Protein AF-A0A0D7DY41-F1 (afdb_monomer_lite)

Secondary structure (DSSP, 8-state):
--------------------------HHHHHHHHHHHHHHHHHHHHHTT-HHHHHHHHHHHHHHHHHHS------HHHHHHHHHHHHHHHHHHHHHHHHHHT-HHHHHHHHHHHHHHHHHHHHHHT-

InterPro domains:
  IPR009468 Protein of unknown function DUF1090 [PF06476] (16-122)

Organism: Stutzerimonas stutzeri (NCBI:txid316)

Sequence (127 aa):
MSLRHWPIALLIGATAISPLASAAPNADSQCHDQRQALREQLQQARLQGDKLRQTQLDSELQGLTEQCQGVIALHPHQVEYDHTNRQVERRETLLREALGTGDAQLIELRRNQLAKSREKLESLRRQ

Radius of gyration: 31.59 Å; chains: 1; bounding box: 77×42×98 Å

Foldseek 3Di:
DDDDDDDDDDDDPDDPPDPPPPDDDCLLVVLVVVLVVLVVVLVVCVVVVPPVSNVVSVVVSVVSCCVSVPPPPQDVLNVVLVVLVVVLVVLVVQLVVVVVVVPPVSNVVSVVVNVVSVVVNVVSVVD

pLDDT: mean 77.06, std 17.72, range [39.94, 98.12]

Structure (mmCIF, N/CA/C/O backbone):
data_AF-A0A0D7DY41-F1
#
_entry.id   AF-A0A0D7DY41-F1
#
loop_
_atom_site.group_PDB
_atom_site.id
_atom_site.type_symbol
_atom_site.label_atom_id
_atom_site.label_alt_id
_atom_site.label_comp_id
_atom_site.label_asym_id
_atom_site.label_entity_id
_atom_site.label_seq_id
_atom_site.pdbx_PDB_ins_code
_atom_site.Cartn_x
_atom_site.Cartn_y
_atom_site.Cartn_z
_atom_site.occupancy
_atom_site.B_iso_or_equiv
_atom_site.auth_seq_id
_atom_site.auth_comp_id
_atom_site.auth_asym_id
_atom_site.auth_atom_id
_atom_site.pdbx_PDB_model_num
ATOM 1 N N . MET A 1 1 ? 60.345 -23.094 -77.302 1.00 39.94 1 MET A N 1
ATOM 2 C CA . MET A 1 1 ? 60.583 -22.753 -75.883 1.00 39.94 1 MET A CA 1
ATOM 3 C C . MET A 1 1 ? 59.508 -23.436 -75.058 1.00 39.94 1 MET A C 1
ATOM 5 O O . MET A 1 1 ? 58.337 -23.187 -75.297 1.00 39.94 1 MET A O 1
ATOM 9 N N . SER A 1 2 ? 59.909 -24.371 -74.197 1.00 46.25 2 SER A N 1
ATOM 10 C CA . SER A 1 2 ? 59.027 -25.165 -73.336 1.00 46.25 2 SER A CA 1
ATOM 11 C C . SER A 1 2 ? 59.106 -24.627 -71.908 1.00 46.25 2 SER A C 1
ATOM 13 O O . SER A 1 2 ? 60.188 -24.624 -71.326 1.00 46.25 2 SER A O 1
ATOM 15 N N . LEU A 1 3 ? 57.976 -24.179 -71.365 1.00 49.28 3 LEU A N 1
ATOM 16 C CA . LEU A 1 3 ? 57.691 -23.998 -69.938 1.00 49.28 3 LEU A CA 1
ATOM 17 C C . LEU A 1 3 ? 56.204 -24.399 -69.809 1.00 49.28 3 LEU A C 1
ATOM 19 O O . LEU A 1 3 ? 55.367 -23.794 -70.468 1.00 49.28 3 LEU A O 1
ATOM 23 N N . ARG A 1 4 ? 55.821 -25.553 -69.227 1.00 50.88 4 ARG A N 1
ATOM 24 C CA . ARG A 1 4 ? 55.686 -25.844 -67.775 1.00 50.88 4 ARG A CA 1
ATOM 25 C C . ARG A 1 4 ? 55.018 -24.611 -67.095 1.00 50.88 4 ARG A C 1
ATOM 27 O O . ARG A 1 4 ? 55.503 -23.514 -67.287 1.00 50.88 4 ARG A O 1
ATOM 34 N N . HIS A 1 5 ? 53.886 -24.634 -66.381 1.00 51.84 5 HIS A N 1
ATOM 35 C CA . HIS A 1 5 ? 53.508 -25.409 -65.195 1.00 51.84 5 HIS A CA 1
ATOM 36 C C . HIS A 1 5 ? 51.991 -25.230 -64.9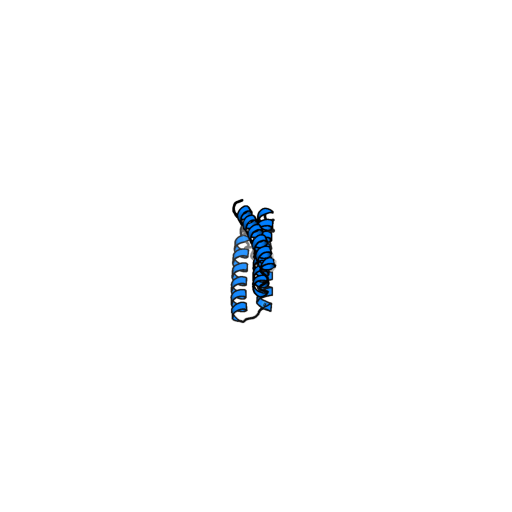07 1.00 51.84 5 HIS A C 1
ATOM 38 O O . HIS A 1 5 ? 51.464 -24.135 -65.056 1.00 51.84 5 HIS A O 1
ATOM 44 N N . TRP A 1 6 ? 51.358 -26.327 -64.482 1.00 44.34 6 TRP A N 1
ATOM 45 C CA . TRP A 1 6 ? 50.194 -26.541 -63.596 1.00 44.34 6 TRP A CA 1
ATOM 46 C C . TRP A 1 6 ? 49.192 -25.399 -63.234 1.00 44.34 6 TRP A C 1
ATOM 48 O O . TRP A 1 6 ? 49.612 -24.347 -62.755 1.00 44.34 6 TRP A O 1
ATOM 58 N N . PRO A 1 7 ? 47.860 -25.657 -63.300 1.00 55.28 7 PRO A N 1
ATOM 59 C CA . PRO A 1 7 ? 46.800 -24.766 -62.803 1.00 55.28 7 PRO A CA 1
ATOM 60 C C . PRO A 1 7 ? 46.787 -24.611 -61.271 1.00 55.28 7 PRO A C 1
ATOM 62 O O . PRO A 1 7 ? 46.585 -25.579 -60.539 1.00 55.28 7 PRO A O 1
ATOM 65 N N . ILE A 1 8 ? 46.921 -23.375 -60.788 1.00 58.03 8 ILE A N 1
ATOM 66 C CA . ILE A 1 8 ? 46.663 -23.018 -59.389 1.00 58.03 8 ILE A CA 1
ATOM 67 C C . ILE A 1 8 ? 45.251 -22.444 -59.301 1.00 58.03 8 ILE A C 1
ATOM 69 O O . ILE A 1 8 ? 44.941 -21.394 -59.861 1.00 58.03 8 ILE A O 1
ATOM 73 N N . ALA A 1 9 ? 44.400 -23.181 -58.596 1.00 54.50 9 ALA A N 1
ATOM 74 C CA . ALA A 1 9 ? 43.118 -22.730 -58.095 1.00 54.50 9 ALA A CA 1
ATOM 75 C C . ALA A 1 9 ? 43.300 -21.518 -57.169 1.00 54.50 9 ALA A C 1
ATOM 77 O O . ALA A 1 9 ? 44.116 -21.578 -56.252 1.00 54.50 9 ALA A O 1
ATOM 78 N N . LEU A 1 10 ? 42.495 -20.464 -57.335 1.00 50.72 10 LEU A N 1
ATOM 79 C CA . LEU A 1 10 ? 42.223 -19.555 -56.224 1.00 50.72 10 LEU A CA 1
ATOM 80 C C . LEU A 1 10 ? 40.867 -18.842 -56.367 1.00 50.72 10 LEU A C 1
ATOM 82 O O . LEU A 1 10 ? 40.708 -17.897 -57.128 1.00 50.72 10 LEU A O 1
ATOM 86 N N . LEU A 1 11 ? 39.918 -19.360 -55.587 1.00 52.50 11 LEU A N 1
ATOM 87 C CA . LEU A 1 11 ? 38.954 -18.641 -54.751 1.00 52.50 11 LEU A CA 1
ATOM 88 C C . LEU A 1 11 ? 38.035 -17.571 -55.375 1.00 52.50 11 LEU A C 1
ATOM 90 O O . LEU A 1 11 ? 38.373 -16.410 -55.577 1.00 52.50 11 LEU A O 1
ATOM 94 N N . ILE A 1 12 ? 36.786 -18.022 -55.497 1.00 53.09 12 ILE A N 1
ATOM 95 C CA . ILE A 1 12 ? 35.508 -17.313 -55.399 1.00 53.09 12 ILE A CA 1
ATOM 96 C C . ILE A 1 12 ? 35.595 -16.129 -54.417 1.00 53.09 12 ILE A C 1
ATOM 98 O O . ILE A 1 12 ? 35.672 -16.320 -53.205 1.00 53.09 12 ILE A O 1
ATOM 102 N N . GLY A 1 13 ? 35.525 -14.909 -54.947 1.00 45.59 13 GLY A N 1
ATOM 103 C CA . GLY A 1 13 ? 35.331 -13.673 -54.190 1.00 45.59 13 GLY A CA 1
ATOM 104 C C . GLY A 1 13 ? 33.950 -13.093 -54.474 1.00 45.59 13 GLY A C 1
ATOM 105 O O . GLY A 1 13 ? 33.835 -12.063 -55.129 1.00 45.59 13 GLY A O 1
ATOM 106 N N . ALA A 1 14 ? 32.899 -13.784 -54.035 1.00 53.28 14 ALA A N 1
ATOM 107 C CA 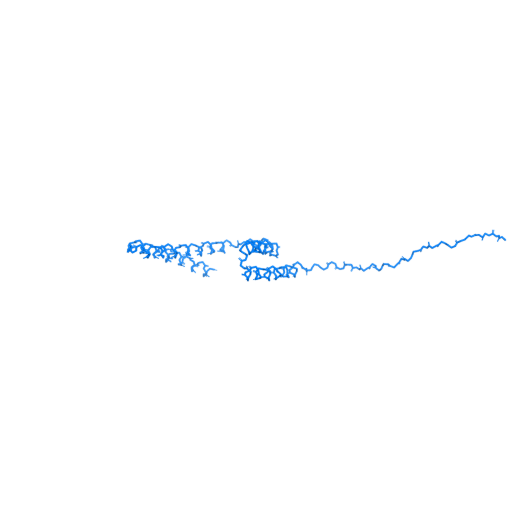. ALA A 1 14 ? 31.540 -13.260 -54.028 1.00 53.28 14 ALA A CA 1
ATOM 108 C C . ALA A 1 14 ? 31.126 -13.007 -52.579 1.00 53.28 14 ALA A C 1
ATOM 110 O O . ALA A 1 14 ? 30.582 -13.886 -51.918 1.00 53.28 14 ALA A O 1
ATOM 111 N N . THR A 1 15 ? 31.367 -11.796 -52.088 1.00 47.50 15 THR A N 1
ATOM 112 C CA . THR A 1 15 ? 30.618 -11.264 -50.951 1.00 47.50 15 THR A CA 1
ATOM 113 C C . THR A 1 15 ? 30.187 -9.848 -51.288 1.00 47.50 15 THR A C 1
ATOM 115 O O . THR A 1 15 ? 30.965 -8.898 -51.313 1.00 47.50 15 THR A O 1
ATOM 118 N N . ALA A 1 16 ? 28.901 -9.736 -51.612 1.00 45.59 16 ALA A N 1
ATOM 119 C CA . ALA A 1 16 ? 28.195 -8.477 -51.674 1.00 45.59 16 ALA A CA 1
ATOM 120 C C . ALA A 1 16 ? 28.359 -7.765 -50.326 1.00 45.59 16 ALA A C 1
ATOM 122 O O . ALA A 1 16 ? 27.885 -8.249 -49.297 1.00 45.59 16 ALA A O 1
ATOM 123 N N . ILE A 1 17 ? 29.029 -6.616 -50.333 1.00 52.72 17 ILE A N 1
ATOM 124 C CA . ILE A 1 17 ? 29.005 -5.680 -49.213 1.00 52.72 17 ILE A CA 1
ATOM 125 C C . ILE A 1 17 ? 27.601 -5.071 -49.224 1.00 52.72 17 ILE A C 1
ATOM 127 O O . ILE A 1 17 ? 27.339 -4.063 -49.875 1.00 52.72 17 ILE A O 1
ATOM 131 N N . SER A 1 18 ? 26.666 -5.755 -48.568 1.00 50.59 18 SER A N 1
ATOM 132 C CA . SER A 1 18 ? 25.373 -5.173 -48.226 1.00 50.59 18 SER A CA 1
ATOM 133 C C . SER A 1 18 ? 25.638 -4.084 -47.187 1.00 50.59 18 SER A C 1
ATOM 135 O O . SER A 1 18 ? 26.286 -4.377 -46.177 1.00 50.59 18 SER A O 1
ATOM 137 N N . PRO A 1 19 ? 25.178 -2.838 -47.383 1.00 44.81 19 PRO A N 1
ATOM 138 C CA . PRO A 1 19 ? 25.226 -1.856 -46.320 1.00 44.81 19 PRO A CA 1
ATOM 139 C C . PRO A 1 19 ? 24.254 -2.334 -45.240 1.00 44.81 19 PRO A C 1
ATOM 141 O O . PRO A 1 19 ? 23.040 -2.342 -45.440 1.00 44.81 19 PRO A O 1
ATOM 144 N N . LEU A 1 20 ? 24.787 -2.781 -44.102 1.00 43.84 20 LEU A N 1
ATOM 145 C CA . LEU A 1 20 ? 24.000 -2.951 -42.889 1.00 43.84 20 LEU A CA 1
ATOM 146 C C . LEU A 1 20 ? 23.538 -1.556 -42.470 1.00 43.84 20 LEU A C 1
ATOM 148 O O . LEU A 1 20 ? 24.246 -0.807 -41.801 1.00 43.84 20 LEU A O 1
ATOM 152 N N . ALA A 1 21 ? 22.346 -1.200 -42.938 1.00 43.12 21 ALA A N 1
ATOM 153 C CA . ALA A 1 21 ? 21.541 -0.151 -42.361 1.00 43.12 21 ALA A CA 1
ATOM 154 C C . ALA A 1 21 ? 21.260 -0.547 -40.907 1.00 43.12 21 ALA A C 1
ATOM 156 O O . ALA A 1 21 ? 20.382 -1.360 -40.623 1.00 43.12 21 ALA A O 1
ATOM 157 N N . SER A 1 22 ? 22.041 0.006 -39.983 1.00 41.81 22 SER A N 1
ATOM 158 C CA . SER A 1 22 ? 21.764 -0.048 -38.552 1.00 41.81 22 SER A CA 1
ATOM 159 C C . SER A 1 22 ? 20.550 0.829 -38.251 1.00 41.81 22 SER A C 1
ATOM 161 O O . SER A 1 22 ? 20.674 1.967 -37.805 1.00 41.81 22 SER A O 1
ATOM 163 N N . ALA A 1 23 ? 19.363 0.300 -38.533 1.00 43.12 23 ALA A N 1
ATOM 164 C CA . ALA A 1 23 ? 18.116 0.798 -37.985 1.00 43.12 23 ALA A CA 1
ATOM 165 C C . ALA A 1 23 ? 17.971 0.240 -36.560 1.00 43.12 23 ALA A C 1
ATOM 167 O O . ALA A 1 23 ? 17.656 -0.932 -36.371 1.00 43.12 23 ALA A O 1
ATOM 168 N N . ALA A 1 24 ? 18.217 1.069 -35.546 1.00 52.09 24 ALA A N 1
ATOM 169 C CA . ALA A 1 24 ? 17.651 0.839 -34.219 1.00 52.09 24 ALA A CA 1
ATOM 170 C C . ALA A 1 24 ? 16.148 1.153 -34.312 1.00 52.09 24 ALA A C 1
ATOM 172 O O . ALA A 1 24 ? 15.807 2.309 -34.572 1.00 52.09 24 ALA A O 1
ATOM 173 N N . PRO A 1 25 ? 15.264 0.134 -34.263 1.00 45.88 25 PRO A N 1
ATOM 174 C CA . PRO A 1 25 ? 14.344 0.014 -33.123 1.00 45.88 25 PRO A CA 1
ATOM 175 C C . PRO A 1 25 ? 13.828 -1.434 -32.919 1.00 45.88 25 PRO A C 1
ATOM 177 O O . PRO A 1 25 ? 12.845 -1.820 -33.537 1.00 45.88 25 PRO A O 1
ATOM 180 N N . ASN A 1 26 ? 14.446 -2.258 -32.060 1.00 48.16 26 ASN A N 1
ATOM 181 C CA . ASN A 1 26 ? 13.925 -3.620 -31.788 1.00 48.16 26 ASN A CA 1
ATOM 182 C C . ASN A 1 26 ? 13.828 -3.996 -30.297 1.00 48.16 26 ASN A C 1
ATOM 184 O O . ASN A 1 26 ? 13.303 -5.066 -29.984 1.00 48.16 26 ASN A O 1
ATOM 188 N N . ALA A 1 27 ? 14.294 -3.145 -29.375 1.00 53.75 27 ALA A N 1
ATOM 189 C CA . ALA A 1 27 ? 14.299 -3.455 -27.942 1.00 53.75 27 ALA A CA 1
ATOM 190 C C . ALA A 1 27 ? 12.877 -3.670 -27.386 1.00 53.75 27 ALA A C 1
ATOM 192 O O . ALA A 1 27 ? 12.632 -4.656 -26.697 1.00 53.75 27 ALA A O 1
ATOM 193 N N . ASP A 1 28 ? 11.915 -2.828 -27.776 1.00 57.41 28 ASP A N 1
ATOM 194 C CA . ASP A 1 28 ? 10.524 -2.931 -27.313 1.00 57.41 28 ASP A CA 1
ATOM 195 C C . ASP A 1 28 ? 9.823 -4.221 -27.771 1.00 57.41 28 ASP A C 1
ATOM 197 O O . ASP A 1 28 ? 9.061 -4.823 -27.012 1.00 57.41 28 ASP A O 1
ATOM 201 N N . SER A 1 29 ? 10.107 -4.684 -28.995 1.00 61.12 29 SER A N 1
ATOM 202 C CA . SER A 1 29 ? 9.508 -5.911 -29.543 1.00 61.12 29 SER A CA 1
ATOM 203 C C . SER A 1 29 ? 10.002 -7.175 -28.831 1.00 61.12 29 SER A C 1
ATOM 205 O O . SER A 1 29 ? 9.195 -7.993 -28.395 1.00 61.12 29 SER A O 1
ATOM 207 N N . GLN A 1 30 ? 11.315 -7.288 -28.594 1.00 67.25 30 GLN A N 1
ATOM 208 C CA . GLN A 1 30 ? 11.899 -8.424 -27.868 1.00 67.25 30 GLN A CA 1
ATOM 209 C C . GLN A 1 30 ? 11.423 -8.479 -26.415 1.00 67.25 30 GLN A C 1
ATOM 211 O O . GLN A 1 30 ? 11.145 -9.551 -25.879 1.00 67.25 30 GLN A O 1
ATOM 216 N N . CYS A 1 31 ? 11.274 -7.313 -25.795 1.00 75.00 31 CYS A N 1
ATOM 217 C CA . CYS A 1 31 ? 10.738 -7.170 -24.455 1.00 75.00 31 CYS A CA 1
ATOM 218 C C . CYS A 1 31 ? 9.274 -7.590 -24.337 1.00 75.00 31 CYS A C 1
ATOM 220 O O . CYS A 1 31 ? 8.878 -8.236 -23.363 1.00 75.00 31 CYS A O 1
ATOM 222 N N . HIS A 1 32 ? 8.452 -7.245 -25.326 1.00 73.62 32 HIS A N 1
ATOM 223 C CA . HIS A 1 32 ? 7.066 -7.681 -25.361 1.00 73.62 32 HIS A CA 1
ATOM 224 C C . HIS A 1 32 ? 6.964 -9.211 -25.452 1.00 73.62 32 HIS A C 1
ATOM 226 O O . HIS A 1 32 ? 6.247 -9.818 -24.651 1.00 73.62 32 HIS A O 1
ATOM 232 N N . ASP A 1 33 ? 7.721 -9.826 -26.360 1.00 77.25 33 ASP A N 1
ATOM 233 C CA . ASP A 1 33 ? 7.677 -11.271 -26.601 1.00 77.25 33 ASP A CA 1
ATOM 234 C C . ASP A 1 33 ? 8.198 -12.075 -25.402 1.00 77.25 33 ASP A C 1
ATOM 236 O O . ASP A 1 33 ? 7.567 -13.047 -24.981 1.00 77.25 33 ASP A O 1
ATOM 240 N N . GLN A 1 34 ? 9.285 -11.626 -24.764 1.00 78.69 34 GLN A N 1
ATOM 241 C CA . GLN A 1 34 ? 9.808 -12.264 -23.550 1.00 78.69 34 GLN A CA 1
ATOM 242 C C . GLN A 1 34 ? 8.808 -12.191 -22.387 1.00 78.69 34 GLN A C 1
ATOM 244 O O . GLN A 1 34 ? 8.567 -13.195 -21.715 1.00 78.69 34 GLN A O 1
ATOM 249 N N . ARG A 1 35 ? 8.140 -11.048 -22.173 1.00 80.50 35 ARG A N 1
ATOM 250 C CA . ARG A 1 35 ? 7.097 -10.941 -21.134 1.00 80.50 35 ARG A CA 1
ATOM 251 C C . ARG A 1 35 ? 5.911 -11.863 -21.392 1.00 80.50 35 ARG A C 1
ATOM 253 O O . ARG A 1 35 ? 5.346 -12.387 -20.434 1.00 80.50 35 ARG A O 1
ATOM 260 N N . GLN A 1 36 ? 5.494 -12.017 -22.648 1.00 77.81 36 GLN A N 1
ATOM 261 C CA . GLN A 1 36 ? 4.399 -12.926 -22.994 1.00 77.81 36 GLN A CA 1
ATOM 262 C C . GLN A 1 36 ? 4.785 -14.374 -22.678 1.00 77.81 36 GLN A C 1
ATOM 264 O O . GLN A 1 36 ? 4.051 -15.048 -21.956 1.00 77.81 36 GLN A O 1
ATOM 269 N N . ALA A 1 37 ? 5.984 -14.804 -23.079 1.00 84.31 37 ALA A N 1
ATOM 270 C CA . ALA A 1 37 ? 6.480 -16.149 -22.792 1.00 84.31 37 ALA A CA 1
ATOM 271 C C . ALA A 1 37 ? 6.552 -16.454 -21.282 1.00 84.31 37 ALA A C 1
ATOM 273 O O . ALA A 1 37 ? 6.154 -17.537 -20.849 1.00 84.31 37 ALA A O 1
ATOM 274 N N . LEU A 1 38 ? 7.006 -15.507 -20.448 1.00 83.81 38 LEU A N 1
ATOM 275 C CA . LEU A 1 38 ? 7.016 -15.704 -18.993 1.00 83.81 38 LEU A CA 1
ATOM 276 C C . LEU A 1 38 ? 5.609 -15.763 -18.384 1.00 83.81 38 LEU A C 1
ATOM 278 O O . LEU A 1 38 ? 5.373 -16.532 -17.452 1.00 83.81 38 LEU A O 1
ATOM 282 N N . ARG A 1 39 ? 4.653 -14.979 -18.898 1.00 82.25 39 ARG A N 1
ATOM 283 C CA . ARG A 1 39 ? 3.259 -15.019 -18.424 1.00 82.25 39 ARG A CA 1
ATOM 284 C C . ARG A 1 39 ? 2.602 -16.362 -18.707 1.00 82.25 39 ARG A C 1
ATOM 286 O O . ARG A 1 39 ? 1.890 -16.870 -17.842 1.00 82.25 39 ARG A O 1
ATOM 293 N N . GLU A 1 40 ? 2.860 -16.942 -19.873 1.00 85.56 40 GLU A N 1
ATOM 294 C CA . GLU A 1 40 ? 2.377 -18.280 -20.225 1.00 85.56 40 GLU A CA 1
ATOM 295 C C . GLU A 1 40 ? 2.957 -19.346 -19.286 1.00 85.56 40 GLU A C 1
ATOM 297 O O . GLU A 1 40 ? 2.218 -20.170 -18.741 1.00 85.56 40 GLU A O 1
ATOM 302 N N . GLN A 1 41 ? 4.260 -19.279 -19.001 1.00 83.31 41 GLN A N 1
ATOM 303 C CA . GLN A 1 41 ? 4.909 -20.176 -18.038 1.00 83.31 41 GLN A CA 1
ATOM 304 C C . GLN A 1 41 ? 4.347 -20.009 -16.623 1.00 83.31 41 GLN A C 1
ATOM 306 O O . GLN A 1 41 ? 4.161 -20.988 -15.899 1.00 83.31 41 GLN A O 1
ATOM 311 N N . LEU A 1 42 ? 4.028 -18.778 -16.223 1.00 80.75 42 LEU A N 1
ATOM 312 C CA . LEU A 1 42 ? 3.454 -18.488 -14.914 1.00 80.75 42 LEU A CA 1
ATOM 313 C C . LEU A 1 42 ? 2.014 -19.002 -14.806 1.00 80.75 42 LEU A C 1
ATOM 315 O O . LEU A 1 42 ? 1.629 -19.553 -13.773 1.00 80.75 42 LEU A O 1
ATOM 319 N N . GLN A 1 43 ? 1.227 -18.901 -15.880 1.00 83.06 43 GLN A N 1
ATOM 320 C CA . GLN A 1 43 ? -0.086 -19.540 -15.963 1.00 83.06 43 GLN A CA 1
ATOM 321 C C . GLN A 1 43 ? 0.024 -21.064 -15.839 1.00 83.06 43 GLN A C 1
ATOM 323 O O . GLN A 1 43 ? -0.722 -21.663 -15.066 1.00 83.06 43 GLN A O 1
ATOM 328 N N . GLN A 1 44 ? 0.990 -21.693 -16.510 1.00 81.88 44 GLN A N 1
ATOM 329 C CA . GLN A 1 44 ? 1.238 -23.132 -16.373 1.00 81.88 44 GLN A CA 1
ATOM 330 C C . GLN A 1 44 ? 1.657 -23.514 -14.945 1.00 81.88 44 GLN A C 1
ATOM 332 O O . GLN A 1 44 ? 1.101 -24.456 -14.380 1.00 81.88 44 GLN A O 1
ATOM 337 N N . ALA A 1 45 ? 2.555 -22.753 -14.313 1.00 82.56 45 ALA A N 1
ATOM 338 C CA . ALA A 1 45 ? 2.975 -22.983 -12.928 1.00 82.56 45 ALA A CA 1
ATOM 339 C C . ALA A 1 45 ? 1.819 -22.813 -11.921 1.00 82.56 45 ALA A C 1
ATOM 341 O O . ALA A 1 45 ? 1.766 -23.515 -10.908 1.00 82.56 45 ALA A O 1
ATOM 342 N N . ARG A 1 46 ? 0.856 -21.921 -12.205 1.00 79.44 46 ARG A N 1
ATOM 343 C CA . ARG A 1 46 ? -0.390 -21.781 -11.429 1.00 79.44 46 ARG A CA 1
ATOM 344 C C . ARG A 1 46 ? -1.282 -23.008 -11.552 1.00 79.44 46 ARG A C 1
ATOM 346 O O . ARG A 1 46 ? -1.753 -23.504 -10.533 1.00 79.44 46 ARG A O 1
ATOM 353 N N . LEU A 1 47 ? -1.473 -23.514 -12.770 1.00 83.81 47 LEU A N 1
ATOM 354 C CA . LEU A 1 47 ? -2.260 -24.727 -13.020 1.00 83.81 47 LEU A CA 1
ATOM 355 C C . LEU A 1 47 ? -1.639 -25.965 -12.356 1.00 83.81 47 LEU A C 1
ATOM 357 O O . LEU A 1 47 ? -2.362 -26.851 -11.914 1.00 83.81 47 LEU A O 1
ATOM 361 N N . GLN A 1 48 ? -0.311 -26.003 -12.246 1.00 84.62 48 GLN A N 1
ATOM 362 C CA . GLN A 1 48 ? 0.434 -27.076 -11.584 1.00 84.62 48 GLN A CA 1
ATOM 363 C C . GLN A 1 48 ? 0.534 -26.903 -10.056 1.00 84.62 48 GLN A C 1
ATOM 365 O O . GLN A 1 48 ? 0.994 -27.810 -9.368 1.00 84.62 48 GLN A O 1
ATOM 370 N N . GLY A 1 49 ? 0.112 -25.757 -9.506 1.00 85.50 49 GLY A N 1
ATOM 371 C CA . GLY A 1 49 ? 0.187 -25.470 -8.069 1.00 85.50 49 GLY A CA 1
ATOM 372 C C . GLY A 1 49 ? 1.606 -25.234 -7.533 1.00 85.50 49 GLY A C 1
ATOM 373 O O . GLY A 1 49 ? 1.799 -25.191 -6.317 1.00 85.50 49 GLY A O 1
ATOM 374 N N . ASP A 1 50 ? 2.596 -25.052 -8.409 1.00 84.88 50 ASP A N 1
ATOM 375 C CA . ASP A 1 50 ? 3.999 -24.880 -8.028 1.00 84.88 50 ASP A CA 1
ATOM 376 C C . ASP A 1 50 ? 4.264 -23.434 -7.586 1.00 84.88 50 ASP A C 1
ATOM 378 O O . ASP A 1 50 ? 4.560 -22.543 -8.386 1.00 84.88 50 ASP A O 1
ATOM 382 N N . LYS A 1 51 ? 4.120 -23.186 -6.281 1.00 79.81 51 LYS A N 1
ATOM 383 C CA . LYS A 1 51 ? 4.292 -21.853 -5.682 1.00 7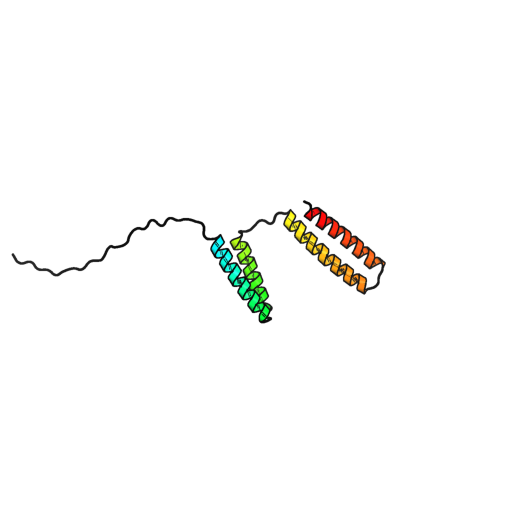9.81 51 LYS A CA 1
ATOM 384 C C . LYS A 1 51 ? 5.728 -21.331 -5.769 1.00 79.81 51 LYS A C 1
ATOM 386 O O . LYS A 1 51 ? 5.931 -20.119 -5.861 1.00 79.81 51 LYS A O 1
ATOM 391 N N . LEU A 1 52 ? 6.716 -22.225 -5.736 1.00 83.38 52 LEU A N 1
ATOM 392 C CA . LEU A 1 52 ? 8.133 -21.869 -5.829 1.00 83.38 52 LEU A CA 1
ATOM 393 C C . LEU A 1 52 ? 8.436 -21.337 -7.228 1.00 83.38 52 LEU A C 1
ATOM 395 O O . LEU A 1 52 ? 9.005 -20.255 -7.375 1.00 83.38 52 LEU A O 1
ATOM 399 N N . ARG A 1 53 ? 7.957 -22.051 -8.247 1.00 77.94 53 ARG A N 1
ATOM 400 C CA . ARG A 1 53 ? 8.118 -21.656 -9.644 1.00 77.94 53 ARG A CA 1
ATOM 401 C C . ARG A 1 53 ? 7.304 -20.417 -10.008 1.00 77.94 53 ARG A C 1
ATOM 403 O O . ARG A 1 53 ? 7.803 -19.574 -10.741 1.00 77.94 53 ARG A O 1
ATOM 410 N N . GLN A 1 54 ? 6.112 -20.244 -9.434 1.00 77.88 54 GLN A N 1
ATOM 411 C CA . GLN A 1 54 ? 5.346 -18.995 -9.556 1.00 77.88 54 GLN A CA 1
ATOM 412 C C . GLN A 1 54 ? 6.132 -17.789 -9.029 1.00 77.88 54 GLN A C 1
ATOM 414 O O . GLN A 1 54 ? 6.247 -16.791 -9.727 1.00 77.88 54 GLN A O 1
ATOM 419 N N . THR A 1 55 ? 6.730 -17.906 -7.838 1.00 78.69 55 THR A N 1
ATOM 420 C CA . THR A 1 55 ? 7.487 -16.805 -7.215 1.00 78.69 55 THR A CA 1
ATOM 421 C C . THR A 1 55 ? 8.733 -16.443 -8.030 1.00 78.69 55 THR A C 1
ATOM 423 O O . THR A 1 55 ? 9.053 -15.267 -8.190 1.00 78.69 55 THR A O 1
ATOM 426 N N . GLN A 1 56 ? 9.426 -17.447 -8.577 1.00 83.25 56 GLN A N 1
ATOM 427 C CA . GLN A 1 56 ? 10.580 -17.239 -9.457 1.00 83.25 56 GLN A CA 1
ATOM 428 C C . GLN A 1 56 ? 10.183 -16.528 -10.756 1.00 83.25 56 GLN A C 1
ATOM 430 O O . GLN A 1 56 ? 10.806 -15.533 -11.115 1.00 83.25 56 GLN A O 1
ATOM 435 N N . LEU A 1 57 ? 9.118 -16.993 -11.415 1.00 83.88 57 LEU A N 1
ATOM 436 C CA . LEU A 1 57 ? 8.623 -16.401 -12.659 1.00 83.88 57 LEU A CA 1
ATOM 437 C C . LEU A 1 57 ? 8.082 -14.978 -12.454 1.00 83.88 57 LEU A C 1
ATOM 439 O O . LEU A 1 57 ? 8.273 -14.134 -13.325 1.00 83.88 57 LEU A O 1
ATOM 443 N N . ASP A 1 58 ? 7.453 -14.687 -11.309 1.00 81.00 58 ASP A N 1
ATOM 444 C CA . ASP A 1 58 ? 7.036 -13.326 -10.941 1.00 81.00 58 ASP A CA 1
ATOM 445 C C . ASP A 1 58 ? 8.255 -12.399 -10.770 1.00 81.00 58 ASP A C 1
ATOM 447 O O . ASP A 1 58 ? 8.273 -11.292 -11.310 1.00 81.00 58 ASP A O 1
ATOM 451 N N . SER A 1 59 ? 9.307 -12.862 -10.084 1.00 79.62 59 SER A N 1
ATOM 452 C CA . SER A 1 59 ? 10.550 -12.093 -9.918 1.00 79.62 59 SER A CA 1
ATOM 453 C C . SER A 1 59 ? 11.251 -11.828 -11.252 1.00 79.62 59 SER A C 1
ATOM 455 O O . SER A 1 59 ? 11.788 -10.741 -11.466 1.00 79.62 59 SER A O 1
ATOM 457 N N . GLU A 1 60 ? 11.266 -12.811 -12.148 1.00 82.69 60 GLU A N 1
ATOM 458 C CA . GLU A 1 60 ? 11.885 -12.693 -13.467 1.00 82.69 60 GLU A CA 1
ATOM 459 C C . GLU A 1 60 ? 11.080 -11.746 -14.371 1.00 82.69 60 GLU A C 1
ATOM 461 O O . GLU A 1 60 ? 11.657 -10.884 -15.031 1.00 82.69 60 GLU A O 1
ATOM 466 N N . LEU A 1 61 ? 9.742 -11.796 -14.311 1.00 82.38 61 LEU A N 1
ATOM 467 C CA . LEU A 1 61 ? 8.860 -10.822 -14.965 1.00 82.38 61 LEU A CA 1
ATOM 468 C C . LEU A 1 61 ? 9.102 -9.395 -14.479 1.00 82.38 61 LEU A C 1
ATOM 470 O O . LEU A 1 61 ? 9.045 -8.458 -15.280 1.00 82.38 61 LEU A O 1
ATOM 474 N N . GLN A 1 62 ? 9.351 -9.219 -13.184 1.00 78.25 62 GLN A N 1
ATOM 475 C CA . GLN A 1 62 ? 9.622 -7.913 -12.600 1.00 78.25 62 GLN A CA 1
ATOM 476 C C . GLN A 1 62 ? 10.973 -7.362 -13.070 1.00 78.25 62 GLN A C 1
ATOM 478 O O . GLN A 1 62 ? 11.018 -6.246 -13.585 1.00 78.25 62 GLN A O 1
ATOM 483 N N . GLY A 1 63 ? 12.041 -8.164 -13.009 1.00 77.38 63 GLY A N 1
ATOM 484 C CA . GLY A 1 63 ? 13.359 -7.762 -13.514 1.00 77.38 63 GLY A CA 1
ATOM 485 C C . GLY A 1 63 ? 13.353 -7.466 -15.017 1.00 77.38 63 GLY A C 1
ATOM 486 O O . GLY A 1 63 ? 13.957 -6.495 -15.471 1.00 77.38 63 GLY A O 1
ATOM 487 N N . LEU A 1 64 ? 12.596 -8.244 -15.793 1.00 78.94 64 LEU A N 1
ATOM 488 C CA . LEU A 1 64 ? 12.427 -8.009 -17.223 1.00 78.94 64 LEU A CA 1
ATOM 489 C C . LEU A 1 64 ? 11.599 -6.751 -17.493 1.00 78.94 64 LEU A C 1
ATOM 491 O O . LEU A 1 64 ? 11.889 -6.013 -18.424 1.00 78.94 64 LEU A O 1
ATOM 495 N N . THR A 1 65 ? 10.605 -6.452 -16.655 1.00 73.62 65 THR A N 1
ATOM 496 C CA . THR A 1 65 ? 9.849 -5.195 -16.737 1.00 73.62 65 THR A CA 1
ATOM 497 C C . THR A 1 65 ? 10.757 -3.992 -16.487 1.00 73.62 65 THR A C 1
ATOM 499 O O . THR A 1 65 ? 10.689 -3.041 -17.256 1.00 73.62 65 THR A O 1
ATOM 502 N N . GLU A 1 66 ? 11.653 -4.054 -15.501 1.00 70.81 66 GLU A N 1
ATOM 503 C CA . GLU A 1 66 ? 12.631 -2.994 -15.205 1.00 70.81 66 GLU A CA 1
ATOM 504 C C . GLU A 1 66 ? 13.677 -2.813 -16.317 1.00 70.81 66 GLU A C 1
ATOM 506 O O . GLU A 1 66 ? 14.045 -1.688 -16.649 1.00 70.81 66 GLU A O 1
ATOM 511 N N . GLN A 1 67 ? 14.140 -3.903 -16.935 1.00 72.62 67 GLN A N 1
ATOM 512 C CA . GLN A 1 67 ? 15.061 -3.835 -18.076 1.00 72.62 67 GLN A CA 1
ATOM 513 C C . GLN A 1 67 ? 14.379 -3.282 -19.330 1.00 72.62 67 GLN A C 1
ATOM 515 O O . GLN A 1 67 ? 14.952 -2.460 -20.040 1.00 72.62 67 GLN A O 1
ATOM 520 N N . CYS A 1 68 ? 13.147 -3.715 -19.585 1.00 74.62 68 CYS A N 1
ATOM 521 C CA . CYS A 1 68 ? 12.412 -3.392 -20.800 1.00 74.62 68 CYS A CA 1
ATOM 522 C C . CYS A 1 68 ? 11.738 -2.026 -20.782 1.00 74.62 68 CYS A C 1
ATOM 524 O O . CYS A 1 68 ? 11.597 -1.404 -21.828 1.00 74.62 68 CYS A O 1
ATOM 526 N N . GLN A 1 69 ? 11.315 -1.546 -19.614 1.00 66.06 69 GLN A N 1
ATOM 527 C CA . GLN A 1 69 ? 10.823 -0.179 -19.460 1.00 66.06 69 GLN A CA 1
ATOM 528 C C . GLN A 1 69 ? 11.960 0.834 -19.258 1.00 66.06 69 GLN A C 1
ATOM 530 O O . GLN A 1 69 ? 11.710 2.040 -19.243 1.00 66.06 69 GLN A O 1
ATOM 535 N N . GLY A 1 70 ? 13.201 0.358 -19.084 1.00 59.25 70 GLY A N 1
ATOM 536 C CA . GLY A 1 70 ? 14.227 1.116 -18.379 1.00 59.25 70 GLY A CA 1
ATOM 537 C C . GLY A 1 70 ? 13.813 1.345 -16.921 1.00 59.25 70 GLY A C 1
ATOM 538 O O . GLY A 1 70 ? 12.662 1.128 -16.535 1.00 59.25 70 GLY A O 1
ATOM 539 N N . VAL A 1 71 ? 14.740 1.803 -16.079 1.00 52.56 71 VAL A N 1
ATOM 540 C CA . VAL A 1 71 ? 14.397 2.224 -14.714 1.00 52.56 71 VAL A CA 1
ATOM 541 C C . VAL A 1 71 ? 13.488 3.451 -14.820 1.00 52.56 71 VAL A C 1
ATOM 543 O O . VAL A 1 71 ? 13.961 4.587 -14.863 1.00 52.56 71 VAL A O 1
ATOM 546 N N . ILE A 1 72 ? 12.174 3.239 -14.907 1.00 54.56 72 ILE A N 1
ATOM 547 C CA . ILE A 1 72 ? 11.201 4.316 -14.788 1.00 54.56 72 ILE A CA 1
ATOM 548 C C . ILE A 1 72 ? 11.322 4.784 -13.347 1.00 54.56 72 ILE A C 1
ATOM 550 O O . ILE A 1 72 ? 10.892 4.098 -12.419 1.00 54.56 72 ILE A O 1
ATOM 554 N N . ALA A 1 73 ? 11.932 5.952 -13.152 1.00 55.62 73 ALA A N 1
ATOM 555 C CA . ALA A 1 73 ? 11.840 6.655 -11.889 1.00 55.62 73 ALA A CA 1
ATOM 556 C C . ALA A 1 73 ? 10.346 6.834 -11.585 1.00 55.62 73 ALA A C 1
ATOM 558 O O . ALA A 1 73 ? 9.654 7.614 -12.247 1.00 55.62 73 ALA A O 1
ATOM 559 N N . LEU A 1 74 ? 9.833 6.043 -10.636 1.00 62.91 74 LEU A N 1
ATOM 560 C CA . LEU A 1 74 ? 8.456 6.160 -10.182 1.00 62.91 74 LEU A CA 1
ATOM 561 C C . LEU A 1 74 ? 8.257 7.606 -9.745 1.00 62.91 74 LEU A C 1
ATOM 563 O O . LEU A 1 74 ? 9.017 8.123 -8.921 1.00 62.91 74 LEU A O 1
ATOM 567 N N . HIS A 1 75 ? 7.253 8.267 -10.324 1.00 74.25 75 HIS A N 1
ATOM 568 C CA . HIS A 1 75 ? 6.915 9.616 -9.903 1.00 74.25 75 HIS A CA 1
ATOM 569 C C . HIS A 1 75 ? 6.675 9.592 -8.384 1.00 74.25 75 HIS A C 1
ATOM 571 O O . HIS A 1 75 ? 5.991 8.684 -7.905 1.00 74.25 75 HIS A O 1
ATOM 577 N N . PRO A 1 76 ? 7.209 10.553 -7.607 1.00 79.50 76 PRO A N 1
ATOM 578 C CA . PRO A 1 76 ? 7.047 10.573 -6.151 1.00 79.50 76 PRO A CA 1
ATOM 579 C C . PRO A 1 76 ? 5.585 10.441 -5.705 1.00 79.50 76 PRO A C 1
ATOM 581 O O . PRO A 1 76 ? 5.294 9.779 -4.712 1.00 79.50 76 PRO A O 1
ATOM 584 N N . HIS A 1 77 ? 4.666 10.997 -6.499 1.00 81.56 77 HIS A N 1
ATOM 585 C CA . HIS A 1 77 ? 3.223 10.844 -6.325 1.00 81.56 77 HIS A CA 1
ATOM 586 C C . HIS A 1 77 ? 2.757 9.382 -6.421 1.00 81.56 77 HIS A C 1
ATOM 588 O O . HIS A 1 77 ? 2.042 8.926 -5.536 1.00 81.56 77 HIS A O 1
ATOM 594 N N . GLN A 1 78 ? 3.226 8.616 -7.411 1.00 80.94 78 GLN A N 1
ATOM 595 C CA . GLN A 1 78 ? 2.904 7.192 -7.555 1.00 80.94 78 GLN A CA 1
ATOM 596 C C . GLN A 1 78 ? 3.398 6.386 -6.345 1.00 80.94 78 GLN A C 1
ATOM 598 O O . GLN A 1 78 ? 2.675 5.544 -5.815 1.00 80.94 78 GLN A O 1
ATOM 603 N N . VAL A 1 79 ? 4.604 6.686 -5.852 1.00 84.50 79 VAL A N 1
ATOM 604 C CA . VAL A 1 79 ? 5.157 6.039 -4.651 1.00 84.50 79 VAL A CA 1
ATOM 605 C C . VAL A 1 79 ? 4.309 6.358 -3.416 1.00 84.50 79 VAL A C 1
ATOM 607 O O . VAL A 1 79 ? 4.010 5.464 -2.617 1.00 84.50 79 VAL A O 1
ATOM 610 N N . GLU A 1 80 ? 3.895 7.618 -3.254 1.00 87.38 80 GLU A N 1
ATOM 611 C CA . GLU A 1 80 ? 3.031 8.047 -2.151 1.00 87.38 80 GLU A CA 1
ATOM 612 C C . GLU A 1 80 ? 1.630 7.424 -2.246 1.00 87.38 80 GLU A C 1
ATOM 614 O O . GLU A 1 80 ? 1.088 6.978 -1.227 1.00 87.38 80 GLU A O 1
ATOM 619 N N . TYR A 1 81 ? 1.065 7.336 -3.452 1.00 88.50 81 TYR A N 1
ATOM 620 C CA . TYR A 1 81 ? -0.213 6.685 -3.726 1.00 88.50 81 TYR A CA 1
ATOM 621 C C . TYR A 1 81 ? -0.164 5.207 -3.337 1.00 88.50 81 TYR A C 1
ATOM 623 O O . TYR A 1 81 ? -0.968 4.761 -2.515 1.00 88.50 81 TYR A O 1
ATOM 631 N N . ASP A 1 82 ? 0.827 4.463 -3.830 1.00 86.94 82 ASP A N 1
ATOM 632 C CA . ASP A 1 82 ? 0.971 3.033 -3.552 1.00 86.94 82 ASP A CA 1
ATOM 633 C C . ASP A 1 82 ? 1.214 2.769 -2.062 1.00 86.94 82 ASP A C 1
ATOM 635 O O . ASP A 1 82 ? 0.654 1.840 -1.469 1.00 86.94 82 ASP A O 1
ATOM 639 N N . HIS A 1 83 ? 2.031 3.604 -1.415 1.00 90.12 83 HIS A N 1
ATOM 640 C CA . HIS A 1 83 ? 2.255 3.521 0.023 1.00 90.12 83 HIS A CA 1
ATOM 641 C C . HIS A 1 83 ? 0.970 3.783 0.823 1.00 90.12 83 HIS A C 1
ATOM 643 O O . HIS A 1 83 ? 0.676 3.058 1.781 1.00 90.12 83 HIS A O 1
ATOM 649 N N . THR A 1 84 ? 0.194 4.795 0.433 1.00 90.00 84 THR A N 1
ATOM 650 C CA . THR A 1 84 ? -1.081 5.134 1.076 1.00 90.00 84 THR A CA 1
ATOM 651 C C . THR A 1 84 ? -2.114 4.033 0.853 1.00 90.00 84 THR A C 1
ATOM 653 O O . THR A 1 84 ? -2.808 3.657 1.797 1.00 90.00 84 THR A O 1
ATOM 656 N N . ASN A 1 85 ? -2.159 3.433 -0.338 1.00 88.25 85 ASN A N 1
ATOM 657 C CA . ASN A 1 85 ? -3.039 2.308 -0.636 1.00 88.25 85 ASN A CA 1
ATOM 658 C C . ASN A 1 85 ? -2.737 1.103 0.273 1.00 88.25 85 ASN A C 1
ATOM 660 O O . ASN A 1 85 ? -3.628 0.605 0.961 1.00 88.25 85 ASN A O 1
ATOM 664 N N . ARG A 1 86 ? -1.456 0.726 0.415 1.00 91.25 86 ARG A N 1
ATOM 665 C CA . ARG A 1 86 ? -1.036 -0.326 1.363 1.00 91.25 86 ARG A CA 1
ATOM 666 C C . ARG A 1 86 ? -1.403 -0.001 2.815 1.00 91.25 86 ARG A C 1
ATOM 668 O O . ARG A 1 86 ? -1.666 -0.899 3.613 1.00 91.25 86 ARG A O 1
ATOM 675 N N . GLN A 1 87 ? -1.401 1.276 3.205 1.00 92.81 87 GLN A N 1
ATOM 676 C CA . GLN A 1 87 ? -1.851 1.673 4.543 1.00 92.81 87 GLN A CA 1
ATOM 677 C C . GLN A 1 87 ? -3.357 1.496 4.745 1.00 92.81 87 GLN A C 1
ATOM 679 O O . GLN A 1 87 ? -3.753 1.102 5.844 1.00 92.81 87 GLN A O 1
ATOM 684 N N . VAL A 1 88 ? -4.177 1.774 3.728 1.00 93.81 88 VAL A N 1
ATOM 685 C CA . VAL A 1 88 ? -5.626 1.527 3.776 1.00 93.81 88 VAL A CA 1
ATOM 686 C C . VAL A 1 88 ? -5.884 0.036 3.986 1.00 93.81 88 VAL A C 1
ATOM 688 O O . VAL A 1 88 ? -6.539 -0.322 4.961 1.00 93.81 88 VAL A O 1
ATOM 691 N N . GLU A 1 89 ? -5.271 -0.833 3.180 1.00 85.81 89 GLU A N 1
ATOM 692 C CA . GLU A 1 89 ? -5.408 -2.297 3.292 1.00 85.81 89 GLU A CA 1
ATOM 693 C C . GLU A 1 89 ? -5.018 -2.825 4.685 1.00 85.81 89 GLU A C 1
ATOM 695 O O . GLU A 1 89 ? -5.732 -3.627 5.302 1.00 85.81 89 GLU A O 1
ATOM 700 N N . ARG A 1 90 ? -3.904 -2.326 5.243 1.00 91.69 90 ARG A N 1
ATOM 701 C CA . ARG A 1 90 ? -3.494 -2.660 6.616 1.00 91.69 90 ARG A CA 1
ATOM 702 C C . ARG A 1 90 ? -4.532 -2.216 7.646 1.00 91.69 90 ARG A C 1
ATOM 704 O O . ARG A 1 90 ? -4.832 -2.965 8.572 1.00 91.69 90 ARG A O 1
ATOM 711 N N . ARG A 1 91 ? -5.099 -1.016 7.505 1.00 92.94 91 ARG A N 1
ATOM 712 C CA . ARG A 1 91 ? -6.115 -0.504 8.439 1.00 92.94 91 ARG A CA 1
ATOM 713 C C . ARG A 1 91 ? -7.452 -1.223 8.325 1.00 92.94 91 ARG A C 1
ATOM 715 O O . ARG A 1 91 ? -8.115 -1.393 9.343 1.00 92.94 91 ARG A O 1
ATOM 722 N N . GLU A 1 92 ? -7.823 -1.689 7.140 1.00 93.88 92 GLU A N 1
ATOM 723 C CA . GLU A 1 92 ? -8.992 -2.552 6.950 1.00 93.88 92 GLU A CA 1
ATOM 724 C C . GLU A 1 92 ? -8.825 -3.884 7.679 1.00 93.88 92 GLU A C 1
ATOM 726 O O . GLU A 1 92 ? -9.752 -4.339 8.348 1.00 93.88 92 GLU A O 1
ATOM 731 N N . THR A 1 93 ? -7.626 -4.468 7.616 1.00 93.56 93 THR A N 1
ATOM 732 C CA . THR A 1 93 ? -7.292 -5.678 8.378 1.00 93.56 93 THR A CA 1
ATOM 733 C C . THR A 1 93 ? -7.384 -5.430 9.885 1.00 93.56 93 THR A C 1
ATOM 735 O O . THR A 1 93 ? -8.100 -6.154 10.570 1.00 93.56 93 THR A O 1
ATOM 738 N N . LEU A 1 94 ? -6.777 -4.351 10.393 1.00 93.25 94 LEU A N 1
ATOM 739 C CA . LEU A 1 94 ? -6.850 -3.989 11.817 1.00 93.25 94 LEU A CA 1
ATOM 740 C C . LEU A 1 94 ? -8.282 -3.707 12.294 1.00 93.25 94 LEU A C 1
ATOM 742 O O . LEU A 1 94 ? -8.625 -3.995 13.439 1.00 93.25 94 LEU A O 1
ATOM 746 N N . LEU A 1 95 ? -9.126 -3.124 11.440 1.00 95.69 95 LEU A N 1
ATOM 747 C CA . LEU A 1 95 ? -10.540 -2.945 11.751 1.00 95.69 95 LEU A CA 1
ATOM 748 C C . LEU A 1 95 ? -11.258 -4.297 11.820 1.00 95.69 95 LEU A C 1
ATOM 750 O O . LEU A 1 95 ? -12.048 -4.509 12.732 1.00 95.69 95 LEU A O 1
ATOM 754 N N . ARG A 1 96 ? -10.975 -5.219 10.894 1.00 95.00 96 ARG A N 1
ATOM 755 C CA . ARG A 1 96 ? -11.543 -6.575 10.913 1.00 95.00 96 ARG A CA 1
ATOM 756 C C . ARG A 1 96 ? -11.149 -7.334 12.181 1.00 95.00 96 ARG A C 1
ATOM 758 O O . ARG A 1 96 ? -12.001 -7.973 12.785 1.00 95.00 96 ARG A O 1
ATOM 765 N N . GLU A 1 97 ? -9.894 -7.217 12.603 1.00 94.25 97 GLU A N 1
ATOM 766 C CA . GLU A 1 97 ? -9.408 -7.779 13.868 1.00 94.25 97 GLU A CA 1
ATOM 767 C C . GLU A 1 97 ? -10.137 -7.168 15.073 1.00 94.25 97 GLU A C 1
ATOM 769 O O . GLU A 1 97 ? -10.631 -7.906 15.920 1.00 94.25 97 GLU A O 1
ATOM 774 N N . ALA A 1 98 ? -10.290 -5.839 15.117 1.00 96.1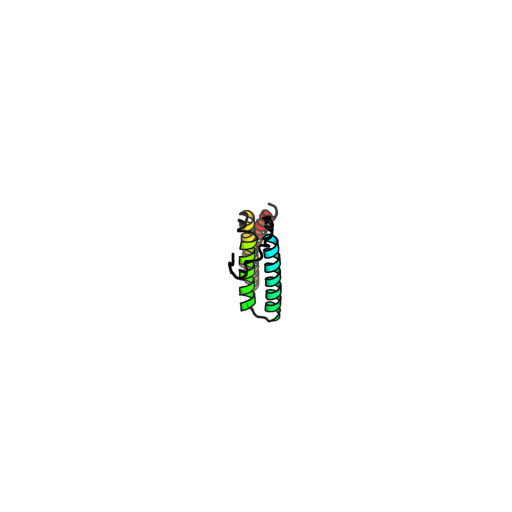2 98 ALA A N 1
ATOM 775 C CA . ALA A 1 98 ? -11.021 -5.150 16.184 1.00 96.12 98 ALA A CA 1
ATOM 776 C C . ALA A 1 98 ? -12.511 -5.528 16.234 1.00 96.12 98 ALA A C 1
ATOM 778 O O . ALA A 1 98 ? -13.084 -5.663 17.309 1.00 96.12 98 ALA A O 1
ATOM 779 N N . LEU A 1 99 ? -13.152 -5.747 15.083 1.00 92.94 99 LEU A N 1
ATOM 780 C CA . LEU A 1 99 ? -14.525 -6.258 15.042 1.00 92.94 99 LEU A CA 1
ATOM 781 C C . LEU A 1 99 ? -14.627 -7.650 15.684 1.00 92.94 99 LEU A C 1
ATOM 783 O O . LEU A 1 99 ? -15.636 -7.949 16.316 1.00 92.94 99 LEU A O 1
ATOM 787 N N . GLY A 1 100 ? -13.579 -8.471 15.569 1.00 96.62 100 GLY A N 1
ATOM 788 C CA . GLY A 1 100 ? -13.493 -9.776 16.222 1.00 96.62 100 GLY A CA 1
ATOM 789 C C . GLY A 1 100 ? -13.341 -9.711 17.745 1.00 96.62 100 GLY A C 1
ATOM 790 O O . GLY A 1 100 ? -13.702 -10.673 18.418 1.00 96.62 100 GLY A O 1
ATOM 791 N N . THR A 1 101 ? -12.850 -8.598 18.306 1.00 95.69 101 THR A N 1
ATOM 792 C CA . THR A 1 101 ? -12.729 -8.433 19.767 1.00 95.69 101 THR A CA 1
ATOM 793 C C . THR A 1 101 ? -14.023 -7.956 20.425 1.00 95.69 101 THR A C 1
ATOM 795 O O . THR A 1 101 ? -14.190 -8.142 21.627 1.00 95.69 101 THR A O 1
ATOM 798 N N . GLY A 1 102 ? -14.930 -7.325 19.668 1.00 95.50 102 GLY A N 1
ATOM 799 C CA . GLY A 1 102 ? -16.171 -6.741 20.190 1.00 95.50 102 GLY A CA 1
ATOM 800 C C . GLY A 1 102 ? -15.981 -5.461 21.020 1.00 95.50 102 GLY A C 1
ATOM 801 O O . GLY A 1 102 ? -16.955 -4.933 21.555 1.00 95.50 102 GLY A O 1
ATOM 802 N N . ASP A 1 103 ? -14.756 -4.937 21.119 1.00 97.69 103 ASP A N 1
ATOM 803 C CA . ASP A 1 103 ? -14.462 -3.694 21.838 1.00 97.69 103 ASP A CA 1
ATOM 804 C C . ASP A 1 103 ? -14.905 -2.479 21.011 1.00 97.69 103 ASP A C 1
ATOM 806 O O . ASP A 1 103 ? -14.259 -2.085 20.036 1.00 97.69 103 ASP 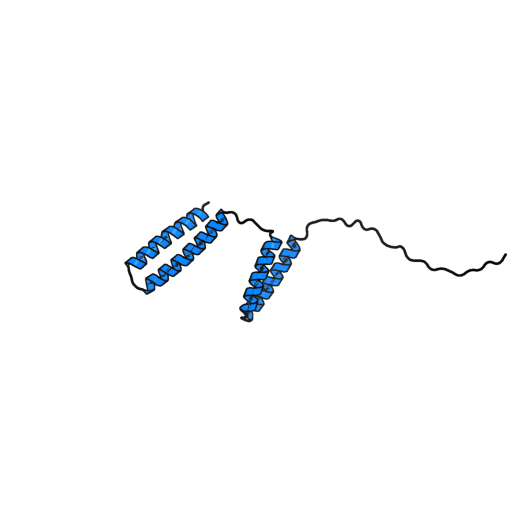A O 1
ATOM 810 N N . ALA A 1 104 ? -16.014 -1.863 21.424 1.00 97.50 104 ALA A N 1
ATOM 811 C CA . ALA A 1 104 ? -16.602 -0.719 20.737 1.00 97.50 104 ALA A CA 1
ATOM 812 C C . ALA A 1 104 ? -15.648 0.484 20.626 1.00 97.50 104 ALA A C 1
ATOM 814 O O . ALA A 1 104 ? -15.645 1.158 19.594 1.00 97.50 104 ALA A O 1
ATOM 815 N N . GLN A 1 105 ? -14.815 0.751 21.639 1.00 97.69 105 GLN A N 1
ATOM 816 C CA . GLN A 1 105 ? -13.878 1.877 21.582 1.00 97.69 105 GLN A CA 1
ATOM 817 C C . GLN A 1 105 ? -12.750 1.605 20.592 1.00 97.69 105 GLN A C 1
ATOM 819 O O . GLN A 1 105 ? -12.392 2.480 19.797 1.00 97.69 105 GLN A O 1
ATOM 824 N N . LEU A 1 106 ? -12.220 0.381 20.592 1.00 97.06 106 LEU A N 1
ATOM 825 C CA . LEU A 1 106 ? -11.199 -0.023 19.634 1.00 97.06 106 LEU A CA 1
ATOM 826 C C . LEU A 1 106 ? -11.740 -0.007 18.197 1.00 97.06 106 LEU A C 1
ATOM 828 O O . LEU A 1 106 ? -11.065 0.495 17.297 1.00 97.06 106 LEU A O 1
ATOM 832 N N . ILE A 1 107 ? -12.960 -0.502 17.975 1.00 97.44 107 ILE A N 1
ATOM 833 C CA . ILE A 1 107 ? -13.617 -0.503 16.659 1.00 97.44 107 ILE A CA 1
ATOM 834 C C . ILE A 1 107 ? -13.759 0.925 16.126 1.00 97.44 107 ILE A C 1
ATOM 836 O O . ILE A 1 107 ? -13.350 1.199 14.994 1.00 97.44 107 ILE A O 1
ATOM 840 N N . GLU A 1 108 ? -14.277 1.851 16.934 1.00 98.12 108 GLU A N 1
ATOM 841 C CA . GLU A 1 108 ? -14.445 3.248 16.524 1.00 98.12 108 GLU A CA 1
ATOM 842 C C . GLU A 1 108 ? -13.102 3.945 16.276 1.00 98.12 108 GLU A C 1
ATOM 844 O O . GLU A 1 108 ? -12.943 4.675 15.292 1.00 98.12 108 GLU A O 1
ATOM 849 N N . LEU A 1 109 ? -12.081 3.664 17.090 1.00 98.00 109 LEU A N 1
ATOM 850 C CA . LEU A 1 109 ? -10.726 4.154 16.839 1.00 98.00 109 LEU A CA 1
ATOM 851 C C . LEU A 1 109 ? -10.197 3.668 15.478 1.00 98.00 109 LEU A C 1
ATOM 853 O O . LEU A 1 109 ? -9.679 4.469 14.693 1.00 98.00 109 LEU A O 1
ATOM 857 N N . ARG A 1 110 ? -10.333 2.371 15.169 1.00 97.06 110 ARG A N 1
ATOM 858 C CA . ARG A 1 110 ? -9.864 1.795 13.897 1.00 97.06 110 ARG A CA 1
ATOM 859 C C . ARG A 1 110 ? -10.660 2.309 12.698 1.00 97.06 110 ARG A C 1
ATOM 861 O O . ARG A 1 110 ? -10.049 2.604 11.671 1.00 97.06 110 ARG A O 1
ATOM 868 N N . ARG A 1 111 ? -11.977 2.504 12.828 1.00 96.81 111 ARG A N 1
ATOM 869 C CA . ARG A 1 111 ? -12.823 3.128 11.791 1.00 96.81 111 ARG A CA 1
ATOM 870 C C . ARG A 1 111 ? -12.367 4.542 11.459 1.00 96.81 111 ARG A C 1
ATOM 872 O O . ARG A 1 111 ? -12.143 4.843 10.289 1.00 96.81 111 ARG A O 1
ATOM 879 N N . ASN A 1 112 ? -12.157 5.378 12.474 1.00 98.12 112 ASN A N 1
ATOM 880 C CA . ASN A 1 112 ? -11.687 6.751 12.283 1.00 98.12 112 ASN A CA 1
ATOM 881 C C . ASN A 1 112 ? -10.312 6.798 11.605 1.00 98.12 112 ASN A C 1
ATOM 883 O O . ASN A 1 112 ? -10.073 7.599 10.702 1.00 98.12 112 ASN A O 1
ATOM 887 N N . GLN A 1 113 ? -9.400 5.912 12.009 1.00 96.88 113 GLN A N 1
ATOM 888 C CA . GLN A 1 113 ? -8.087 5.792 11.379 1.00 96.88 113 GLN A CA 1
ATOM 889 C C . GLN A 1 113 ? -8.181 5.356 9.909 1.00 96.88 113 GLN A C 1
ATOM 891 O O . GLN A 1 113 ? -7.462 5.894 9.064 1.00 96.88 113 GLN A O 1
ATOM 896 N N . LEU A 1 114 ? -9.060 4.399 9.598 1.00 97.00 114 LEU A N 1
ATOM 897 C CA . LEU A 1 114 ? -9.302 3.937 8.233 1.00 97.00 114 LEU A CA 1
ATOM 898 C C . LEU A 1 114 ? -9.891 5.054 7.360 1.00 97.00 114 LEU A C 1
ATOM 900 O O . LEU A 1 114 ? -9.398 5.280 6.254 1.00 97.00 114 LEU A O 1
ATOM 904 N N . ALA A 1 115 ? -10.882 5.788 7.871 1.00 97.44 115 ALA A N 1
ATOM 905 C CA . ALA A 1 115 ? -11.495 6.916 7.173 1.00 97.44 115 ALA A CA 1
ATOM 906 C C . ALA A 1 115 ? -10.448 7.964 6.763 1.00 97.44 115 ALA A C 1
ATOM 908 O O . ALA A 1 115 ? -10.354 8.298 5.584 1.00 97.44 115 ALA A O 1
ATOM 909 N N . LYS A 1 116 ? -9.570 8.370 7.692 1.00 97.12 116 LYS A N 1
ATOM 910 C CA . LYS A 1 116 ? -8.466 9.305 7.404 1.00 97.12 116 LYS A CA 1
ATOM 911 C C . LYS A 1 116 ? -7.521 8.793 6.313 1.00 97.12 116 LYS A C 1
ATOM 913 O O . LYS A 1 116 ? -7.109 9.551 5.441 1.00 97.12 116 LYS A O 1
ATOM 918 N N . SER A 1 117 ? -7.171 7.503 6.337 1.00 93.69 117 SER A N 1
ATOM 919 C CA . SER A 1 117 ? -6.307 6.932 5.293 1.00 93.69 117 SER A CA 1
ATOM 920 C C . SER A 1 117 ? -6.981 6.882 3.919 1.00 93.69 117 SER A C 1
ATOM 922 O O . SER A 1 117 ? -6.317 7.120 2.914 1.00 93.69 117 SER A O 1
ATOM 924 N N . ARG A 1 118 ? -8.296 6.628 3.866 1.00 94.31 118 ARG A N 1
ATOM 925 C CA . ARG A 1 118 ? -9.067 6.621 2.615 1.00 94.31 118 ARG A CA 1
ATOM 926 C C . ARG A 1 118 ? -9.214 8.021 2.031 1.00 94.31 118 ARG A C 1
ATOM 928 O O . ARG A 1 118 ? -9.023 8.182 0.833 1.00 94.31 118 ARG A O 1
ATOM 935 N N . GLU A 1 119 ? -9.461 9.024 2.869 1.00 97.06 119 GLU A N 1
ATOM 936 C CA . GLU A 1 119 ? -9.500 10.428 2.447 1.00 97.06 119 GLU A CA 1
ATOM 937 C C . GLU A 1 119 ? -8.156 10.873 1.849 1.00 97.06 119 GLU A C 1
ATOM 939 O O . GLU A 1 119 ? -8.118 11.501 0.791 1.00 97.06 119 GLU A O 1
ATOM 944 N N . LYS A 1 120 ? -7.033 10.487 2.472 1.00 93.56 120 LYS A N 1
ATOM 945 C CA . LYS A 1 120 ? -5.694 10.747 1.922 1.00 93.56 120 LYS A CA 1
ATOM 946 C C . LYS A 1 120 ? -5.459 10.013 0.599 1.00 93.56 120 LYS A C 1
ATOM 948 O O . LYS A 1 120 ? -4.889 10.593 -0.317 1.00 93.56 120 LYS A O 1
ATOM 953 N N . LEU A 1 121 ? -5.910 8.766 0.466 1.00 94.06 121 LEU A N 1
ATOM 954 C CA . LEU A 1 121 ? -5.813 8.038 -0.803 1.00 94.06 121 LEU A CA 1
ATOM 955 C C . LEU A 1 121 ? -6.640 8.716 -1.906 1.00 94.06 121 LEU A C 1
ATOM 957 O O . LEU A 1 121 ? -6.194 8.822 -3.045 1.00 94.06 121 LEU A O 1
ATOM 961 N N . GLU A 1 122 ? -7.835 9.197 -1.573 1.00 92.88 122 GLU A N 1
ATOM 962 C CA . GLU A 1 122 ? -8.714 9.897 -2.506 1.00 92.88 122 GLU A CA 1
ATOM 963 C C . GLU A 1 122 ? -8.155 11.266 -2.910 1.00 92.88 122 GLU A C 1
ATOM 965 O O . GLU A 1 122 ? -8.234 11.644 -4.078 1.00 92.88 122 GLU A O 1
ATOM 970 N N . SER A 1 123 ? -7.539 11.998 -1.977 1.00 94.00 123 SER A N 1
ATOM 971 C CA . SER A 1 123 ? -6.876 13.263 -2.296 1.00 94.00 123 SER A CA 1
ATOM 972 C C . SER A 1 123 ? -5.650 13.072 -3.183 1.00 94.00 123 SER A C 1
ATOM 974 O O . SER A 1 123 ? -5.410 13.922 -4.033 1.00 94.00 123 SER A O 1
ATOM 976 N N . LEU A 1 124 ? -4.919 11.961 -3.042 1.00 90.69 124 LEU A N 1
ATOM 977 C CA . LEU A 1 124 ? -3.842 11.589 -3.964 1.00 90.69 124 LEU A CA 1
ATOM 978 C C . LEU A 1 124 ? -4.384 11.166 -5.332 1.00 90.69 124 LEU A C 1
ATOM 980 O O . LEU A 1 124 ? -3.818 11.555 -6.341 1.00 90.69 124 LEU A O 1
ATOM 984 N N . ARG A 1 125 ? -5.504 10.432 -5.392 1.00 87.62 125 ARG A N 1
ATOM 985 C CA . ARG A 1 125 ? -6.135 10.023 -6.662 1.00 87.62 125 ARG A CA 1
ATOM 986 C C . ARG A 1 125 ? -6.604 11.207 -7.516 1.00 87.62 125 ARG A C 1
ATOM 988 O O . ARG A 1 125 ? -6.685 11.080 -8.731 1.00 87.62 125 ARG A O 1
ATOM 995 N N . ARG A 1 126 ? -7.008 12.307 -6.874 1.00 87.31 126 ARG A N 1
ATOM 996 C CA . ARG A 1 126 ? -7.518 13.516 -7.544 1.00 87.31 126 ARG A CA 1
ATOM 997 C C . ARG A 1 126 ? -6.427 14.478 -8.025 1.00 87.31 126 ARG A C 1
ATOM 999 O O . ARG A 1 126 ? -6.770 15.441 -8.705 1.00 87.31 126 ARG A O 1
ATOM 1006 N N . GLN A 1 127 ? -5.179 14.260 -7.617 1.00 74.44 127 GLN A N 1
ATOM 1007 C CA . GLN A 1 127 ? -4.009 15.018 -8.070 1.00 74.44 127 GLN A CA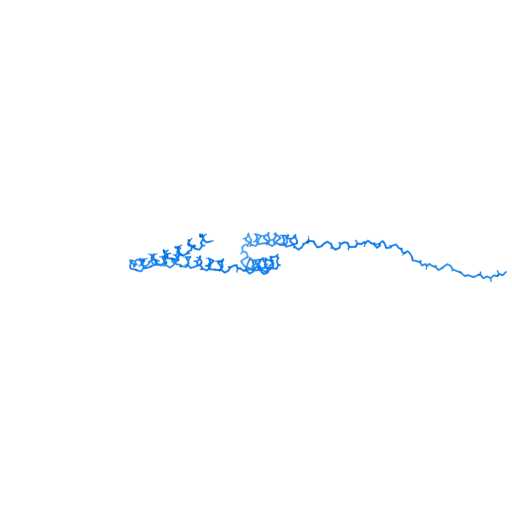 1
ATOM 1008 C C . GLN A 1 127 ? -3.444 14.376 -9.329 1.00 74.44 127 GLN A C 1
ATOM 1010 O O . GLN A 1 127 ? -3.085 15.146 -10.242 1.00 74.44 127 GLN A O 1
#